Protein AF-A0AA38CR78-F1 (afdb_monomer_lite)

Secondary structure (DSSP, 8-state):
-TTS----HHHHHHHHHHHHHHHHHT--SB-TTSPTTTSBHHHHHHHHHHTT-GGGGS-HHHHHHS-HHHHHHHHHHHHHHHS----

InterPro domains:
  IPR001245 Serine-threonine/tyrosine-protein kinase, catalytic domain [PF07714] (4-68)
  IPR011009 Protein kinase-like domain superfamily [SSF56112] (3-85)
  IPR052059 Cysteine-rich Ser/Thr receptor-like kinase [PTHR47973] (1-86)

Radius of gyration: 13.34 Å; chains: 1; bounding box: 34×28×37 Å

Organism: Taxus chinensis (NCBI:txid29808)

Structure (mmCIF, N/CA/C/O backbone):
data_AF-A0AA38CR78-F1
#
_entry.id   AF-A0AA38CR78-F1
#
loop_
_atom_site.group_PDB
_atom_site.id
_atom_site.type_symbol
_atom_site.label_atom_id
_atom_site.label_alt_id
_atom_site.label_comp_id
_atom_site.label_asym_id
_atom_site.label_entity_id
_atom_site.label_seq_id
_atom_site.pdbx_PDB_ins_code
_atom_site.Cartn_x
_atom_site.Cartn_y
_atom_site.Cartn_z
_atom_site.occupancy
_atom_site.B_iso_or_equiv
_atom_site.auth_seq_id
_atom_site.auth_comp_id
_atom_site.auth_asym_id
_atom_site.auth_atom_id
_atom_site.pdbx_PDB_model_num
ATOM 1 N N . TYR A 1 1 ? 14.650 -6.521 -7.678 1.00 53.03 1 TYR A N 1
ATOM 2 C CA . TYR A 1 1 ? 15.234 -5.243 -8.137 1.00 53.03 1 TYR A CA 1
ATOM 3 C C . TYR A 1 1 ? 16.748 -5.125 -7.883 1.00 53.03 1 TYR A C 1
ATOM 5 O O . TYR A 1 1 ? 17.426 -4.510 -8.688 1.00 53.03 1 TYR A O 1
ATOM 13 N N . ALA A 1 2 ? 17.337 -5.791 -6.878 1.00 50.66 2 ALA A N 1
ATOM 14 C CA . ALA A 1 2 ? 18.763 -5.621 -6.540 1.00 50.66 2 ALA A CA 1
ATOM 15 C C . ALA A 1 2 ? 19.811 -6.336 -7.437 1.00 50.66 2 ALA A C 1
ATOM 17 O O . ALA A 1 2 ? 20.999 -6.187 -7.190 1.00 50.66 2 ALA A O 1
ATOM 18 N N . MET A 1 3 ? 19.422 -7.104 -8.467 1.00 57.03 3 MET A N 1
ATOM 19 C CA . MET A 1 3 ? 20.373 -7.951 -9.229 1.00 57.03 3 MET A CA 1
ATOM 20 C C . MET A 1 3 ? 20.483 -7.633 -10.734 1.00 57.03 3 MET A C 1
ATOM 22 O O . MET A 1 3 ? 21.295 -8.247 -11.416 1.00 57.03 3 MET A O 1
ATOM 26 N N . ARG A 1 4 ? 19.689 -6.700 -11.288 1.00 50.19 4 ARG A N 1
ATOM 27 C CA . ARG A 1 4 ? 19.697 -6.375 -12.739 1.00 50.19 4 ARG A CA 1
ATOM 28 C C . ARG A 1 4 ? 19.442 -4.891 -13.047 1.00 50.19 4 ARG A C 1
ATOM 30 O O . ARG A 1 4 ? 18.773 -4.586 -14.024 1.00 50.19 4 ARG A O 1
ATOM 37 N N . GLY A 1 5 ? 19.925 -4.002 -12.174 1.00 55.81 5 GLY A N 1
ATOM 38 C CA . GLY A 1 5 ? 19.666 -2.555 -12.133 1.00 55.81 5 GLY A CA 1
ATOM 39 C C . GLY A 1 5 ? 19.229 -1.895 -13.445 1.00 55.81 5 GLY A C 1
ATOM 40 O O . GLY A 1 5 ? 20.055 -1.413 -14.211 1.00 55.81 5 GLY A O 1
ATOM 41 N N . GLN A 1 6 ? 17.917 -1.810 -13.655 1.00 55.78 6 GLN A N 1
ATOM 42 C CA . GLN A 1 6 ? 17.318 -0.811 -14.530 1.00 55.78 6 GLN A CA 1
ATOM 43 C C . GLN A 1 6 ? 16.869 0.337 -13.635 1.00 55.78 6 GLN A C 1
ATOM 45 O O . GLN A 1 6 ? 15.730 0.359 -13.170 1.00 55.78 6 GLN A O 1
ATOM 50 N N . LEU A 1 7 ? 17.801 1.255 -13.366 1.00 68.62 7 LEU A N 1
ATOM 51 C CA . LEU A 1 7 ? 17.494 2.555 -12.776 1.00 68.62 7 LEU A CA 1
ATOM 52 C C . LEU A 1 7 ? 16.459 3.232 -13.672 1.00 68.62 7 LEU A C 1
ATOM 54 O O . LEU A 1 7 ? 16.764 3.665 -14.781 1.00 68.62 7 LEU A O 1
ATOM 58 N N . SER A 1 8 ? 15.211 3.236 -13.228 1.00 81.44 8 SER A N 1
ATOM 59 C CA . SER A 1 8 ? 14.111 3.814 -13.978 1.00 81.44 8 SER A CA 1
ATOM 60 C C . SER A 1 8 ? 13.078 4.348 -13.010 1.00 81.44 8 SER A C 1
ATOM 62 O O . SER A 1 8 ? 12.813 3.742 -11.972 1.00 81.44 8 SER A O 1
ATOM 64 N N . THR A 1 9 ? 12.425 5.435 -13.408 1.00 84.81 9 THR A N 1
ATOM 65 C CA . THR A 1 9 ? 11.288 5.990 -12.673 1.00 84.81 9 THR A CA 1
ATOM 66 C C . THR A 1 9 ? 10.228 4.920 -12.400 1.00 84.81 9 THR A C 1
ATOM 68 O O . THR A 1 9 ? 9.634 4.902 -11.330 1.00 84.81 9 THR A O 1
ATOM 71 N N . LYS A 1 10 ? 10.033 3.967 -13.323 1.00 85.38 10 LYS A N 1
ATOM 72 C CA . LYS A 1 10 ? 9.086 2.858 -13.157 1.00 85.38 10 LYS A CA 1
ATOM 73 C C . LYS A 1 10 ? 9.455 1.932 -12.002 1.00 85.38 10 LYS A C 1
ATOM 75 O O . LYS A 1 10 ? 8.584 1.512 -11.247 1.00 85.38 10 LYS A O 1
ATOM 80 N N . ALA A 1 11 ? 10.733 1.611 -11.851 1.00 84.38 11 ALA A N 1
ATOM 81 C CA . ALA A 1 11 ? 11.159 0.743 -10.770 1.00 84.38 11 ALA A CA 1
ATOM 82 C C . ALA A 1 11 ? 11.160 1.447 -9.402 1.00 84.38 11 ALA A C 1
ATOM 84 O O . ALA A 1 11 ? 10.886 0.799 -8.388 1.00 84.38 11 ALA A O 1
ATOM 85 N N . ASP A 1 12 ? 11.375 2.764 -9.375 1.00 89.00 12 ASP A N 1
ATOM 86 C CA . ASP A 1 12 ? 11.191 3.576 -8.168 1.00 89.00 12 ASP A CA 1
ATOM 87 C C . ASP A 1 12 ? 9.708 3.642 -7.767 1.00 89.00 12 ASP A C 1
ATOM 89 O O . ASP A 1 12 ? 9.379 3.411 -6.605 1.00 89.00 12 ASP A O 1
ATOM 93 N N . VAL A 1 13 ? 8.798 3.848 -8.730 1.00 92.12 13 VAL A N 1
ATOM 94 C CA . VAL A 1 13 ? 7.338 3.806 -8.507 1.00 92.12 13 VAL A CA 1
ATOM 95 C C . VAL A 1 13 ? 6.898 2.437 -7.989 1.00 92.12 13 VAL A C 1
ATOM 97 O O . VAL A 1 13 ? 6.156 2.363 -7.011 1.00 92.12 13 VAL A O 1
ATOM 100 N N . TYR A 1 14 ? 7.396 1.351 -8.584 1.00 90.62 14 TYR A N 1
ATOM 101 C CA . TYR A 1 14 ? 7.110 -0.005 -8.116 1.00 90.62 14 TYR A CA 1
ATOM 102 C C . TYR A 1 14 ? 7.568 -0.210 -6.666 1.00 90.62 14 TYR A C 1
ATOM 104 O O . TYR A 1 14 ? 6.813 -0.708 -5.831 1.00 90.62 14 TYR A O 1
ATOM 112 N N . SER A 1 15 ? 8.797 0.206 -6.348 1.00 90.19 15 SER A N 1
ATOM 113 C CA . SER A 1 15 ? 9.364 0.065 -5.002 1.00 90.19 15 SER A CA 1
ATOM 114 C C . SER A 1 15 ? 8.609 0.914 -3.974 1.00 90.19 15 SER A C 1
ATOM 116 O O . SER A 1 15 ? 8.368 0.453 -2.861 1.00 90.19 15 SER A O 1
ATOM 118 N N . PHE A 1 16 ? 8.165 2.115 -4.358 1.00 93.25 16 PHE A N 1
ATOM 119 C CA . PHE A 1 16 ? 7.275 2.943 -3.546 1.00 93.25 16 PHE A CA 1
ATOM 120 C C . PHE A 1 16 ? 5.935 2.247 -3.275 1.00 93.25 16 PHE A C 1
ATOM 122 O O . PHE A 1 16 ? 5.475 2.238 -2.136 1.00 93.25 16 PHE A O 1
ATOM 129 N N . GLY A 1 17 ? 5.332 1.622 -4.290 1.00 94.12 17 GLY A N 1
ATOM 130 C CA . GLY A 1 17 ? 4.088 0.865 -4.136 1.00 94.12 17 GLY A CA 1
ATOM 131 C C . GLY A 1 17 ? 4.218 -0.290 -3.145 1.00 94.12 17 GLY A C 1
ATOM 132 O O . GLY A 1 17 ? 3.367 -0.449 -2.271 1.00 94.12 17 GLY A O 1
ATOM 133 N N . VAL A 1 18 ? 5.315 -1.051 -3.230 1.00 92.44 18 VAL A N 1
ATOM 134 C CA . VAL A 1 18 ? 5.635 -2.110 -2.260 1.00 92.44 18 VAL A CA 1
ATOM 135 C C . VAL A 1 18 ? 5.751 -1.536 -0.848 1.00 92.44 18 VAL A C 1
ATOM 137 O O . VAL A 1 18 ? 5.064 -2.017 0.049 1.00 92.44 18 VAL A O 1
ATOM 140 N N . LEU A 1 19 ? 6.559 -0.488 -0.669 1.00 93.75 19 LEU A N 1
ATOM 141 C CA . LEU A 1 19 ? 6.793 0.134 0.635 1.00 93.75 19 LEU A CA 1
ATOM 142 C C . LEU A 1 19 ? 5.498 0.675 1.255 1.00 93.75 19 LEU A C 1
ATOM 144 O O . LEU A 1 19 ? 5.255 0.507 2.448 1.00 93.75 19 LEU A O 1
ATOM 148 N N . LEU A 1 20 ? 4.643 1.304 0.449 1.00 94.88 20 LEU A N 1
ATOM 149 C CA . LEU A 1 20 ? 3.359 1.823 0.908 1.00 94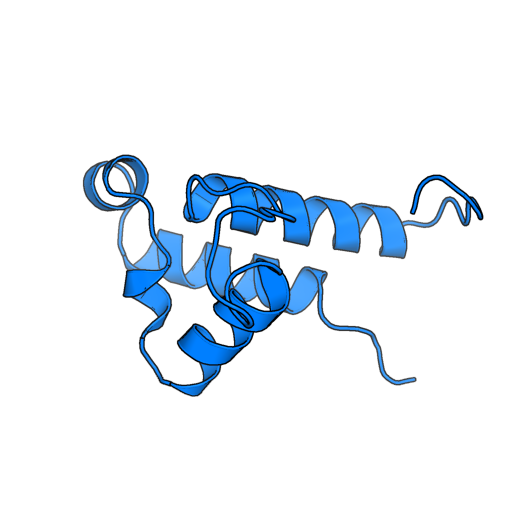.88 20 LEU A CA 1
ATOM 150 C C . LEU A 1 20 ? 2.456 0.695 1.426 1.00 94.88 20 LEU A C 1
ATOM 152 O O . LEU A 1 20 ? 1.854 0.832 2.489 1.00 94.88 20 LEU A O 1
ATOM 156 N N . LEU A 1 21 ? 2.387 -0.432 0.713 1.00 93.88 21 LEU A N 1
ATOM 157 C CA . LEU A 1 21 ? 1.611 -1.598 1.145 1.00 93.88 21 LEU A CA 1
ATOM 158 C C . LEU A 1 21 ? 2.217 -2.271 2.391 1.00 93.88 21 LEU A C 1
ATOM 160 O O . LEU A 1 21 ? 1.466 -2.748 3.242 1.00 93.88 21 LEU A O 1
ATOM 164 N N . GLU A 1 22 ? 3.544 -2.279 2.543 1.00 93.81 22 GLU A N 1
ATOM 165 C CA . GLU A 1 22 ? 4.215 -2.754 3.765 1.00 93.81 22 GLU A CA 1
ATOM 166 C C . GLU A 1 22 ? 3.844 -1.888 4.978 1.00 93.81 22 GLU A C 1
ATOM 168 O O . GLU A 1 22 ? 3.472 -2.424 6.020 1.00 93.81 22 GLU A O 1
ATOM 173 N N . ILE A 1 23 ? 3.859 -0.557 4.833 1.00 93.56 23 ILE A N 1
ATOM 174 C CA . ILE A 1 23 ? 3.475 0.382 5.901 1.00 93.56 23 ILE A CA 1
ATOM 175 C C . ILE A 1 23 ? 2.013 0.184 6.304 1.00 93.56 23 ILE A C 1
ATOM 177 O O . ILE A 1 23 ? 1.704 0.103 7.489 1.00 93.56 23 ILE A O 1
ATOM 181 N N . LEU A 1 24 ? 1.109 0.099 5.325 1.00 93.75 24 LEU A N 1
ATOM 182 C CA . LEU A 1 24 ? -0.325 -0.030 5.588 1.00 93.75 24 LEU A CA 1
ATOM 183 C C . LEU A 1 24 ? -0.676 -1.359 6.260 1.00 93.75 24 LEU A C 1
ATOM 185 O O . LEU A 1 24 ? -1.593 -1.397 7.075 1.00 93.75 24 LEU A O 1
ATOM 189 N N . SER A 1 25 ? 0.039 -2.431 5.916 1.00 92.12 25 SER A N 1
ATOM 190 C CA . SER A 1 25 ? -0.223 -3.774 6.441 1.00 92.12 25 SER A CA 1
ATOM 191 C C . SER A 1 25 ? 0.572 -4.142 7.686 1.00 92.12 25 SER A C 1
ATOM 193 O O . SER A 1 25 ? 0.260 -5.152 8.313 1.00 92.12 25 SER A O 1
ATOM 195 N N . GLY A 1 26 ? 1.617 -3.379 8.022 1.00 90.56 26 GLY A N 1
ATOM 196 C CA . GLY A 1 26 ? 2.554 -3.727 9.092 1.00 90.56 26 GLY A CA 1
ATOM 197 C C . GLY A 1 26 ? 3.352 -5.009 8.813 1.00 90.56 26 GLY A C 1
ATOM 198 O O . GLY A 1 26 ? 3.969 -5.568 9.720 1.00 90.56 26 GLY A O 1
ATOM 199 N N . ARG A 1 27 ? 3.338 -5.509 7.570 1.00 87.56 27 ARG A N 1
ATOM 200 C CA . ARG A 1 27 ? 3.943 -6.786 7.172 1.00 87.56 27 ARG A CA 1
ATOM 201 C C . ARG A 1 27 ? 5.097 -6.566 6.204 1.00 87.56 27 ARG A C 1
ATOM 203 O O . ARG A 1 27 ? 5.063 -5.668 5.371 1.00 87.56 27 ARG A O 1
ATOM 210 N N . LYS A 1 28 ? 6.103 -7.440 6.281 1.00 85.12 28 LYS A N 1
ATOM 211 C CA . LYS A 1 28 ? 7.209 -7.481 5.312 1.00 85.12 28 LYS A CA 1
ATOM 212 C C . LYS A 1 28 ? 6.724 -8.024 3.968 1.00 85.12 28 LYS A C 1
ATOM 214 O O . LYS A 1 28 ? 5.871 -8.910 3.930 1.00 85.12 28 LYS A O 1
ATOM 219 N N . ASN A 1 29 ? 7.322 -7.554 2.873 1.00 79.50 29 ASN A N 1
ATOM 220 C CA . ASN A 1 29 ? 6.983 -7.966 1.510 1.00 79.50 29 ASN A CA 1
ATOM 221 C C . ASN A 1 29 ? 7.077 -9.485 1.297 1.00 79.50 29 ASN A C 1
ATOM 223 O O . ASN A 1 29 ? 6.251 -10.066 0.591 1.00 79.50 29 ASN A O 1
ATOM 227 N N . THR A 1 30 ? 8.084 -10.111 1.909 1.00 79.38 30 THR A N 1
ATOM 228 C CA . THR A 1 30 ? 8.253 -11.563 1.936 1.00 79.38 30 THR A CA 1
ATOM 229 C C . THR A 1 30 ? 8.365 -12.039 3.377 1.00 79.38 30 THR A C 1
ATOM 231 O O . THR A 1 30 ? 9.262 -11.604 4.102 1.00 79.38 30 THR A O 1
ATOM 234 N N . ASP A 1 31 ? 7.483 -12.948 3.781 1.00 76.06 31 ASP A N 1
ATOM 235 C CA . ASP A 1 31 ? 7.538 -13.595 5.091 1.00 76.06 31 ASP A CA 1
ATOM 236 C C . ASP A 1 31 ? 7.333 -15.105 4.948 1.00 76.06 31 ASP A C 1
ATOM 238 O O . ASP A 1 31 ? 6.229 -15.587 4.693 1.00 76.06 31 ASP A O 1
ATOM 242 N N . ILE A 1 32 ? 8.423 -15.857 5.105 1.00 71.19 32 ILE A N 1
ATOM 243 C CA . ILE A 1 32 ? 8.447 -17.318 4.956 1.00 71.19 32 ILE A CA 1
ATOM 244 C C . ILE A 1 32 ? 7.725 -18.053 6.090 1.00 71.19 32 ILE A C 1
ATOM 246 O O . ILE A 1 32 ? 7.450 -19.243 5.958 1.00 71.19 32 ILE A O 1
ATOM 250 N N . HIS A 1 33 ? 7.413 -17.369 7.195 1.00 73.00 33 HIS A N 1
ATOM 251 C CA . HIS A 1 33 ? 6.703 -17.958 8.328 1.00 73.00 33 HIS A CA 1
ATOM 252 C C . HIS A 1 33 ? 5.182 -17.987 8.124 1.00 73.00 33 HIS A C 1
ATOM 254 O O . HIS A 1 33 ? 4.468 -18.596 8.920 1.00 73.00 33 HIS A O 1
ATOM 260 N N . LEU A 1 34 ? 4.677 -17.357 7.058 1.00 72.06 34 LEU A N 1
ATOM 261 C CA . LEU A 1 34 ? 3.255 -17.323 6.728 1.00 72.06 34 LEU A CA 1
ATOM 262 C C . LEU A 1 34 ? 2.836 -18.479 5.813 1.00 72.06 34 LEU A C 1
ATOM 264 O O . LEU A 1 34 ? 3.653 -19.114 5.142 1.00 72.06 34 LEU A O 1
ATOM 268 N N . SER A 1 35 ? 1.527 -18.742 5.778 1.00 69.06 35 SER A N 1
ATOM 269 C CA . SER A 1 35 ? 0.930 -19.766 4.919 1.00 69.06 35 SER A CA 1
ATOM 270 C C . SER A 1 35 ? 1.189 -19.489 3.435 1.00 69.06 35 SER A C 1
ATOM 272 O O . SER A 1 35 ? 1.320 -18.340 3.001 1.00 69.06 35 SER A O 1
ATOM 274 N N . GLN A 1 36 ? 1.251 -20.554 2.634 1.00 61.09 36 GLN A N 1
ATOM 275 C CA . GLN A 1 36 ? 1.416 -20.465 1.183 1.00 61.09 36 GLN A CA 1
ATOM 276 C C . GLN A 1 36 ? 0.287 -19.590 0.591 1.00 61.09 36 GLN A C 1
ATOM 278 O O . GLN A 1 36 ? -0.894 -19.873 0.787 1.00 61.09 36 GLN A O 1
ATOM 283 N N . GLY A 1 37 ? 0.648 -18.475 -0.057 1.00 61.16 37 GLY A N 1
ATOM 284 C CA . GLY A 1 37 ? -0.287 -17.440 -0.541 1.00 61.16 37 GLY A CA 1
ATOM 285 C C . GLY A 1 37 ? -0.444 -16.202 0.362 1.00 61.16 37 GLY A C 1
ATOM 286 O O . GLY A 1 37 ? -1.087 -15.235 -0.042 1.00 61.16 37 GLY A O 1
ATOM 287 N N . MET A 1 38 ? 0.144 -16.205 1.563 1.00 62.84 38 MET A N 1
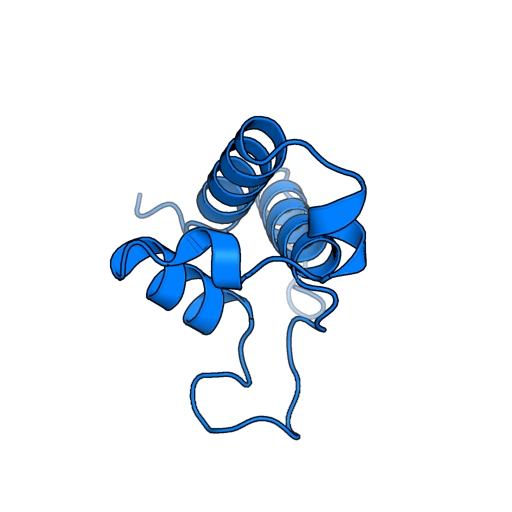ATOM 288 C CA . MET A 1 38 ? 0.381 -15.011 2.392 1.00 62.84 38 MET A CA 1
ATOM 289 C C . MET A 1 38 ? 1.856 -14.601 2.419 1.00 62.84 38 MET A C 1
ATOM 291 O O . MET A 1 38 ? 2.160 -13.481 2.814 1.00 62.84 38 MET A O 1
ATOM 295 N N . GLN A 1 39 ? 2.764 -15.479 1.992 1.00 74.31 39 GLN A N 1
ATOM 296 C CA . GLN A 1 39 ? 4.205 -15.215 1.995 1.00 74.31 39 GLN A CA 1
ATOM 297 C C . GLN A 1 39 ? 4.600 -14.041 1.097 1.00 74.31 39 GLN A C 1
ATOM 299 O O . GLN A 1 39 ? 5.569 -13.360 1.407 1.00 74.31 39 GLN A O 1
ATOM 304 N N . ASN A 1 40 ? 3.852 -13.797 0.015 1.00 84.19 40 ASN A N 1
ATOM 305 C CA . ASN A 1 40 ? 4.023 -12.641 -0.856 1.00 84.19 40 ASN A CA 1
ATOM 306 C C . ASN A 1 40 ? 2.948 -11.595 -0.539 1.00 84.19 40 ASN A C 1
ATOM 308 O O . ASN A 1 40 ? 1.756 -11.821 -0.768 1.00 84.19 40 ASN A O 1
ATOM 312 N N . LEU A 1 41 ? 3.380 -10.440 -0.033 1.00 88.00 41 LEU A N 1
ATOM 313 C CA . LEU A 1 41 ? 2.492 -9.340 0.333 1.00 88.00 41 LEU A CA 1
ATOM 314 C C . LEU A 1 41 ? 1.615 -8.879 -0.837 1.00 88.00 41 LEU A C 1
ATOM 316 O O . LEU A 1 41 ? 0.437 -8.604 -0.635 1.00 88.00 41 LEU A O 1
ATOM 320 N N . LEU A 1 42 ? 2.168 -8.810 -2.051 1.00 88.56 42 LEU A N 1
ATOM 321 C CA . LEU A 1 42 ? 1.454 -8.289 -3.219 1.00 88.56 42 LEU A CA 1
ATOM 322 C C . LEU A 1 42 ? 0.350 -9.237 -3.678 1.00 88.56 42 LEU A C 1
ATOM 324 O O . LEU A 1 42 ? -0.748 -8.789 -4.001 1.00 88.56 42 LEU A O 1
ATOM 328 N N . GLU A 1 43 ? 0.622 -10.541 -3.674 1.00 87.31 43 GLU A N 1
ATOM 329 C CA . GLU A 1 43 ? -0.374 -11.558 -4.015 1.00 87.31 43 GLU A CA 1
ATOM 330 C C . GLU A 1 43 ? -1.536 -11.536 -3.015 1.00 87.31 43 GLU A C 1
ATOM 332 O O . GLU A 1 43 ? -2.706 -11.496 -3.399 1.00 87.31 43 GLU A O 1
ATOM 337 N N . TRP A 1 44 ? -1.217 -11.483 -1.720 1.00 89.12 44 TRP A N 1
ATOM 338 C CA . TRP A 1 44 ? -2.219 -11.363 -0.666 1.00 89.12 44 TRP A CA 1
ATOM 339 C C . TRP A 1 44 ? -3.020 -10.056 -0.769 1.00 89.12 44 TRP A C 1
ATOM 341 O O . TRP A 1 44 ? -4.249 -10.080 -0.668 1.00 89.12 44 TRP A O 1
ATOM 351 N N . ALA A 1 45 ? -2.351 -8.932 -1.035 1.00 90.75 45 ALA A N 1
ATOM 352 C CA . ALA A 1 45 ? -2.990 -7.630 -1.180 1.00 90.75 45 ALA A CA 1
ATOM 353 C C . ALA A 1 45 ? -3.972 -7.599 -2.362 1.00 90.75 45 ALA A C 1
ATOM 355 O O . ALA A 1 45 ? -5.106 -7.134 -2.216 1.00 90.75 45 ALA A O 1
ATOM 356 N N . TRP A 1 46 ? -3.582 -8.160 -3.511 1.00 89.50 46 TRP A N 1
ATOM 357 C CA . TRP A 1 46 ? -4.461 -8.293 -4.674 1.00 89.50 46 TRP A CA 1
ATOM 358 C C . TRP A 1 46 ? -5.672 -9.185 -4.401 1.00 89.50 46 TRP A C 1
ATOM 360 O O . TRP A 1 46 ? -6.778 -8.861 -4.836 1.00 89.50 46 TRP A O 1
ATOM 370 N N . ARG A 1 47 ? -5.499 -10.283 -3.655 1.00 89.75 47 ARG A N 1
ATOM 371 C CA . ARG A 1 47 ? -6.610 -11.168 -3.271 1.00 89.75 47 ARG A CA 1
ATOM 372 C C . ARG A 1 47 ? -7.637 -10.454 -2.397 1.00 89.75 47 ARG A C 1
ATOM 374 O O . ARG A 1 47 ? -8.830 -10.575 -2.660 1.00 89.75 47 ARG A O 1
ATOM 381 N N . LEU A 1 48 ? -7.191 -9.692 -1.397 1.00 90.75 48 LEU A N 1
ATOM 382 C CA . LEU A 1 48 ? -8.090 -8.881 -0.569 1.00 90.75 48 LEU A CA 1
ATOM 383 C C . LEU A 1 48 ? -8.805 -7.809 -1.391 1.00 90.75 48 LEU A C 1
ATOM 385 O O . LEU A 1 48 ? -10.002 -7.589 -1.207 1.00 90.75 48 LEU A O 1
ATOM 389 N N . TYR A 1 49 ? -8.094 -7.184 -2.332 1.00 89.06 49 TYR A N 1
ATOM 390 C CA . TYR A 1 49 ? -8.681 -6.203 -3.237 1.00 89.06 49 TYR A CA 1
ATOM 391 C C . TYR A 1 49 ? -9.782 -6.792 -4.118 1.00 89.06 49 TYR A C 1
ATOM 393 O O . TYR A 1 49 ? -10.885 -6.250 -4.164 1.00 89.06 49 TYR A O 1
ATOM 401 N N . MET A 1 50 ? -9.520 -7.935 -4.749 1.00 87.31 50 MET A N 1
ATOM 402 C CA . MET A 1 50 ? -10.498 -8.647 -5.576 1.00 87.31 50 MET A CA 1
ATOM 403 C C . MET A 1 50 ? -11.674 -9.200 -4.763 1.00 87.31 50 MET A C 1
ATOM 405 O O . MET A 1 50 ? -12.793 -9.255 -5.264 1.00 87.31 50 MET A O 1
ATOM 409 N N . GLY A 1 51 ? -11.441 -9.579 -3.505 1.00 88.94 51 GLY A N 1
ATOM 410 C CA . GLY A 1 51 ? -12.474 -10.067 -2.589 1.00 88.94 51 GLY A CA 1
ATOM 411 C C . GLY A 1 51 ? -13.305 -8.975 -1.907 1.00 88.94 51 GLY A C 1
ATOM 412 O O . GLY A 1 51 ? -14.183 -9.307 -1.117 1.00 88.94 51 GLY A O 1
ATOM 413 N N . GLY A 1 52 ? -13.031 -7.687 -2.155 1.00 88.06 52 GLY A N 1
ATOM 414 C CA . GLY A 1 52 ? -13.724 -6.570 -1.499 1.00 88.06 52 GLY A CA 1
ATOM 415 C C . GLY A 1 52 ? -13.364 -6.367 -0.020 1.00 88.06 52 GLY A C 1
ATOM 416 O O . GLY A 1 52 ? -13.955 -5.519 0.643 1.00 88.06 52 GLY A O 1
ATOM 417 N N . ALA A 1 53 ? -12.368 -7.092 0.490 1.00 89.06 53 ALA A N 1
ATOM 418 C CA . ALA A 1 53 ? -11.927 -7.096 1.886 1.00 89.06 53 ALA A CA 1
ATOM 419 C C . ALA A 1 53 ? -10.663 -6.238 2.095 1.00 89.06 53 ALA A C 1
ATOM 421 O O . ALA A 1 53 ? -9.767 -6.570 2.866 1.00 89.06 53 ALA A O 1
ATOM 422 N N . VAL A 1 54 ? -10.557 -5.118 1.375 1.00 88.62 54 VAL A N 1
ATOM 423 C CA . VAL A 1 54 ? -9.353 -4.266 1.351 1.00 88.62 54 VAL A CA 1
ATOM 424 C C . VAL A 1 54 ? -8.970 -3.737 2.735 1.00 88.62 54 VAL A C 1
ATOM 426 O O . VAL A 1 54 ? -7.789 -3.600 3.035 1.00 88.62 54 VAL A O 1
ATOM 429 N N . LEU A 1 55 ? -9.951 -3.447 3.590 1.00 89.56 55 LEU A N 1
ATOM 430 C CA . LEU A 1 55 ? -9.704 -2.910 4.931 1.00 89.56 55 LEU A CA 1
ATOM 431 C C . LEU A 1 55 ? -9.090 -3.938 5.889 1.00 89.56 55 LEU A C 1
ATOM 433 O O . LEU A 1 55 ? -8.442 -3.536 6.858 1.00 89.56 55 LEU A O 1
ATOM 437 N N . ASP A 1 56 ? -9.226 -5.235 5.605 1.00 89.75 56 ASP A N 1
ATOM 438 C CA . ASP A 1 56 ? -8.587 -6.308 6.380 1.00 89.75 56 ASP A CA 1
ATOM 439 C C . ASP A 1 56 ? -7.070 -6.326 6.172 1.00 89.75 56 ASP A C 1
ATOM 441 O O . ASP A 1 56 ? -6.338 -6.936 6.948 1.00 89.75 56 ASP A O 1
ATOM 445 N N . MET A 1 57 ? -6.589 -5.608 5.152 1.00 89.56 57 MET A N 1
ATOM 446 C CA . MET A 1 57 ? -5.169 -5.401 4.911 1.00 89.56 57 MET A CA 1
ATOM 447 C C . MET A 1 57 ? -4.512 -4.539 5.986 1.00 89.56 57 MET A C 1
ATOM 449 O O . MET A 1 57 ? -3.312 -4.665 6.191 1.00 89.56 57 MET A O 1
ATOM 453 N N . LEU A 1 58 ? -5.274 -3.642 6.616 1.00 93.25 58 LEU A N 1
ATOM 454 C CA . LEU A 1 58 ? -4.725 -2.599 7.471 1.00 93.25 58 LEU A CA 1
ATOM 455 C C . LEU A 1 58 ? -4.252 -3.148 8.813 1.00 93.25 58 LEU A C 1
ATOM 457 O O . LEU A 1 58 ? -5.005 -3.831 9.515 1.00 93.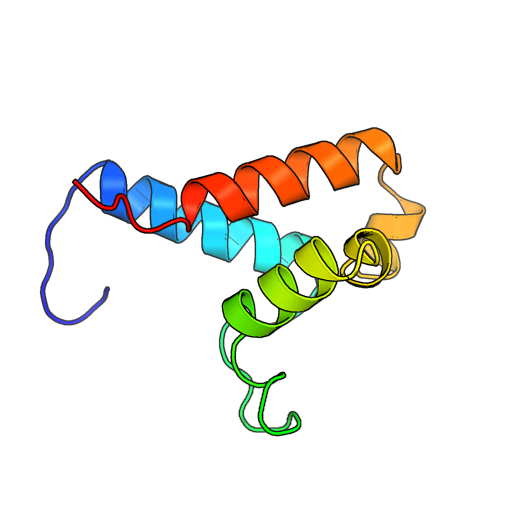25 58 LEU A O 1
ATOM 461 N N . ASP A 1 59 ? -3.038 -2.755 9.187 1.00 93.62 59 ASP A N 1
ATOM 462 C CA . ASP A 1 59 ? -2.535 -2.901 10.545 1.00 93.62 59 ASP A CA 1
ATOM 463 C C . ASP A 1 59 ? -3.432 -2.147 11.544 1.00 93.62 59 ASP A C 1
ATOM 465 O O . ASP A 1 59 ? -4.027 -1.110 11.223 1.00 93.62 59 ASP A O 1
ATOM 469 N N . SER A 1 60 ? -3.531 -2.661 12.773 1.00 91.44 60 SER A N 1
ATOM 470 C CA . SER A 1 60 ? -4.353 -2.067 13.832 1.00 91.44 60 SER A CA 1
ATOM 471 C C . SER A 1 60 ? -4.000 -0.608 14.107 1.00 91.44 60 SER A C 1
ATOM 473 O O . SER A 1 60 ? -4.900 0.220 14.229 1.00 91.44 60 SER A O 1
ATOM 475 N N . THR A 1 61 ? -2.713 -0.257 14.122 1.00 91.19 61 THR A N 1
ATOM 476 C CA . THR A 1 61 ? -2.267 1.114 14.382 1.00 91.19 61 THR A CA 1
ATOM 477 C C . THR A 1 61 ? -2.683 2.051 13.251 1.00 91.19 61 THR A C 1
ATOM 479 O O . THR A 1 61 ? -3.113 3.177 13.502 1.00 91.19 61 THR A O 1
ATOM 482 N N . VAL A 1 62 ? -2.631 1.595 11.997 1.00 91.06 62 VAL A N 1
ATOM 483 C CA . VAL A 1 62 ? -3.100 2.382 10.843 1.00 91.06 62 VAL A CA 1
ATOM 484 C C . VAL A 1 62 ? -4.620 2.545 10.879 1.00 91.06 62 VAL A C 1
ATOM 486 O O . VAL A 1 62 ? -5.127 3.635 10.618 1.00 91.06 62 VAL A O 1
ATOM 489 N N . ARG A 1 63 ? -5.353 1.491 11.251 1.00 89.81 63 ARG A N 1
ATOM 490 C CA . ARG A 1 63 ? -6.818 1.516 11.371 1.00 89.81 63 ARG A CA 1
ATOM 491 C C . ARG A 1 63 ? -7.308 2.491 12.449 1.00 89.81 63 ARG A C 1
ATOM 493 O O . ARG A 1 63 ? -8.387 3.053 12.298 1.00 89.81 63 ARG A O 1
ATOM 500 N N . GLU A 1 64 ? -6.528 2.693 13.507 1.00 89.88 64 GLU A N 1
ATOM 501 C CA . GLU A 1 64 ? -6.846 3.625 14.596 1.00 89.88 64 GLU A CA 1
ATOM 502 C C . GLU A 1 64 ? -6.463 5.080 14.284 1.00 89.88 64 GLU A C 1
ATOM 504 O O . GLU A 1 64 ? -7.115 6.006 14.764 1.00 89.88 64 GLU A O 1
ATOM 509 N N . THR A 1 65 ? -5.416 5.297 13.482 1.00 90.50 65 THR A N 1
ATOM 510 C CA . THR A 1 65 ? -4.832 6.633 13.249 1.00 90.50 65 THR A CA 1
ATOM 511 C C . THR A 1 65 ? -5.232 7.277 11.921 1.00 90.50 65 THR A C 1
ATOM 513 O O . THR A 1 65 ? -5.114 8.494 11.773 1.00 90.50 65 THR A O 1
ATOM 516 N N . CYS A 1 66 ? -5.711 6.496 10.950 1.00 88.69 66 CYS A N 1
ATOM 517 C CA . CYS A 1 66 ? -6.041 6.957 9.603 1.00 88.69 66 CYS A CA 1
ATOM 518 C C . CYS A 1 66 ? -7.537 6.799 9.307 1.00 88.69 66 CYS A C 1
ATOM 520 O O . CYS A 1 66 ? -8.166 5.819 9.708 1.00 88.69 66 CYS A O 1
ATOM 522 N N . SER A 1 67 ? -8.125 7.740 8.558 1.00 93.38 67 SER A N 1
ATOM 523 C CA . SER A 1 67 ? -9.506 7.566 8.105 1.00 93.38 67 SER A CA 1
ATOM 524 C 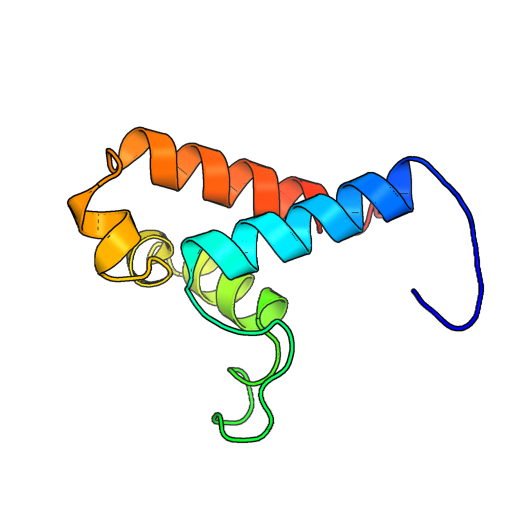C . SER A 1 67 ? -9.597 6.419 7.094 1.00 93.38 67 SER A C 1
ATOM 526 O O . SER A 1 67 ? -8.706 6.228 6.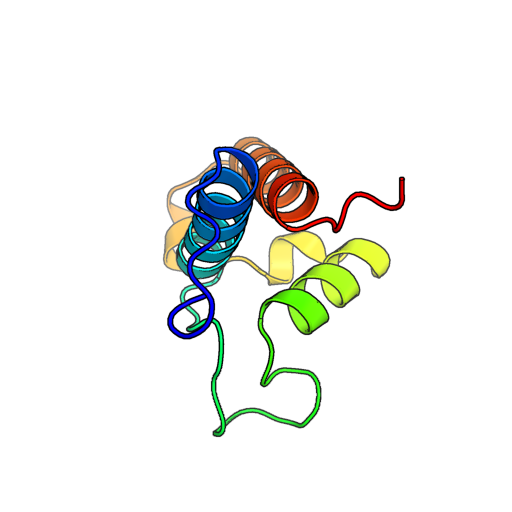262 1.00 93.38 67 SER A O 1
ATOM 528 N N . GLN A 1 68 ? -10.701 5.666 7.121 1.00 90.12 68 GLN A N 1
ATOM 529 C CA . GLN A 1 68 ? -10.896 4.549 6.187 1.00 90.12 68 GLN A CA 1
ATOM 530 C C . GLN A 1 68 ? -10.798 4.994 4.723 1.00 90.12 68 GLN A C 1
ATOM 532 O O . GLN A 1 68 ? -10.253 4.274 3.892 1.00 90.12 68 GLN A O 1
ATOM 537 N N . GLU A 1 69 ? -11.280 6.194 4.399 1.00 92.06 69 GLU A N 1
ATOM 538 C CA . GLU A 1 69 ? -11.201 6.734 3.043 1.00 92.06 69 GLU A CA 1
ATOM 539 C C . GLU A 1 69 ? -9.754 7.015 2.613 1.00 92.06 69 GLU A C 1
ATOM 541 O O . GLU A 1 69 ? -9.362 6.663 1.498 1.00 92.06 69 GLU A O 1
ATOM 546 N N . GLN A 1 70 ? -8.944 7.617 3.491 1.00 92.44 70 GLN A N 1
ATOM 547 C CA . GLN A 1 70 ? -7.523 7.847 3.225 1.00 92.44 70 GLN A CA 1
ATOM 548 C C . GLN A 1 70 ? -6.789 6.520 3.040 1.00 92.44 70 GLN A C 1
ATOM 550 O O . GLN A 1 70 ? -6.068 6.355 2.057 1.00 92.44 70 GLN A O 1
ATOM 555 N N . ALA A 1 71 ? -7.043 5.552 3.919 1.00 92.31 71 ALA A N 1
ATOM 556 C CA . ALA A 1 71 ? -6.455 4.225 3.832 1.00 92.31 71 ALA A CA 1
ATOM 557 C C . ALA A 1 71 ? -6.822 3.521 2.512 1.00 92.31 71 ALA A C 1
ATOM 559 O O . ALA A 1 71 ? -5.940 3.029 1.811 1.00 92.31 71 ALA A O 1
ATOM 560 N N . LEU A 1 72 ? -8.096 3.551 2.104 1.00 92.69 72 LEU A N 1
ATOM 561 C CA . LEU A 1 72 ? -8.552 2.985 0.827 1.00 92.69 72 LEU A CA 1
ATOM 562 C C . LEU A 1 72 ? -7.882 3.642 -0.385 1.00 92.69 72 LEU A C 1
ATOM 564 O O . LEU A 1 72 ? -7.506 2.948 -1.334 1.00 92.69 72 LEU A O 1
ATOM 568 N N . ARG A 1 73 ? -7.716 4.971 -0.368 1.00 93.88 73 ARG A N 1
ATOM 569 C CA . ARG A 1 73 ? -6.994 5.689 -1.428 1.00 93.88 73 ARG A CA 1
ATOM 570 C C . ARG A 1 73 ? -5.528 5.266 -1.476 1.00 93.88 73 ARG A C 1
ATOM 572 O O . ARG A 1 73 ? -5.039 4.962 -2.560 1.00 93.88 73 ARG A O 1
ATOM 579 N N . CYS A 1 74 ? -4.853 5.189 -0.330 1.00 94.75 74 CYS A N 1
ATOM 580 C CA . CYS A 1 74 ? -3.459 4.755 -0.256 1.00 94.75 74 CYS A CA 1
ATOM 581 C C . CYS A 1 74 ? -3.279 3.316 -0.755 1.00 94.75 74 CYS A C 1
ATOM 583 O O . CYS A 1 74 ? -2.362 3.064 -1.532 1.00 94.75 74 CYS A O 1
ATOM 585 N N . ILE A 1 75 ? -4.181 2.392 -0.401 1.00 93.75 75 ILE A N 1
ATOM 586 C CA . ILE A 1 75 ? -4.129 1.011 -0.907 1.00 93.75 75 ILE A CA 1
ATOM 587 C C . ILE A 1 75 ? -4.300 0.983 -2.428 1.00 93.75 75 ILE A C 1
ATOM 589 O O . ILE A 1 75 ? -3.526 0.321 -3.116 1.00 93.75 75 ILE A O 1
ATOM 593 N N . ARG A 1 76 ? -5.269 1.729 -2.979 1.00 92.88 76 ARG A N 1
ATOM 594 C CA . ARG A 1 76 ? -5.446 1.833 -4.438 1.00 92.88 76 ARG A CA 1
ATOM 595 C C . ARG A 1 76 ? -4.195 2.360 -5.131 1.00 92.88 76 ARG A C 1
ATOM 597 O O . ARG A 1 76 ? -3.782 1.779 -6.127 1.00 92.88 76 ARG A O 1
ATOM 604 N N . VAL A 1 77 ? -3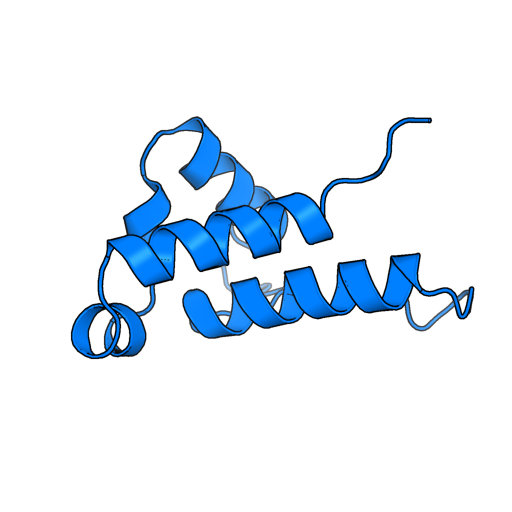.591 3.426 -4.607 1.00 94.88 77 VAL A N 1
ATOM 605 C CA . VAL A 1 77 ? -2.341 3.975 -5.152 1.00 94.88 77 VAL A CA 1
ATOM 606 C C . VAL A 1 77 ? -1.228 2.930 -5.089 1.00 94.88 77 VAL A C 1
ATOM 608 O O . VAL A 1 77 ? -0.587 2.684 -6.104 1.00 94.88 77 VAL A O 1
ATOM 611 N N . GLY A 1 78 ? -1.047 2.259 -3.948 1.00 94.12 78 GLY A N 1
ATOM 612 C CA . GLY A 1 78 ? -0.045 1.204 -3.787 1.00 94.12 78 GLY A CA 1
ATOM 613 C C . GLY A 1 78 ? -0.214 0.069 -4.798 1.00 94.12 78 GLY A C 1
ATOM 614 O O . GLY A 1 78 ? 0.757 -0.317 -5.444 1.00 94.12 78 GLY A O 1
ATOM 615 N N . LEU A 1 79 ? -1.448 -0.407 -5.000 1.00 92.88 79 LEU A N 1
ATOM 616 C CA . LEU A 1 79 ? -1.775 -1.447 -5.983 1.00 92.88 79 LEU A CA 1
ATOM 617 C C . LEU A 1 79 ? -1.517 -1.001 -7.428 1.00 92.88 79 LEU A C 1
ATOM 619 O O . LEU A 1 79 ? -0.966 -1.776 -8.206 1.00 92.88 79 LEU A O 1
ATOM 623 N N . LEU A 1 80 ? -1.863 0.241 -7.779 1.00 92.88 80 LEU A N 1
ATOM 624 C CA . LEU A 1 80 ? -1.573 0.806 -9.101 1.00 92.88 80 LEU A CA 1
ATOM 625 C C . LEU A 1 80 ? -0.063 0.932 -9.344 1.00 92.88 80 LEU A C 1
ATOM 627 O O . LEU A 1 80 ? 0.404 0.627 -10.434 1.00 92.88 80 LEU A O 1
ATOM 631 N N . CYS A 1 81 ? 0.713 1.323 -8.329 1.00 92.56 81 CYS A N 1
ATOM 632 C CA . CYS A 1 81 ? 2.169 1.423 -8.426 1.00 92.56 81 CYS A CA 1
ATOM 633 C C . CYS A 1 81 ? 2.855 0.071 -8.686 1.00 92.56 81 CYS A C 1
ATOM 635 O O . CYS A 1 81 ? 3.891 0.036 -9.346 1.00 92.56 81 CYS A O 1
ATOM 637 N N . VAL A 1 82 ? 2.303 -1.032 -8.165 1.00 90.00 82 VAL A N 1
ATOM 638 C CA . VAL A 1 82 ? 2.868 -2.385 -8.344 1.00 90.00 82 VAL A CA 1
ATOM 639 C C . VAL A 1 82 ? 2.271 -3.151 -9.523 1.00 90.00 82 VAL A C 1
ATOM 641 O O . VAL A 1 82 ? 2.699 -4.272 -9.806 1.00 90.00 82 VAL A O 1
ATOM 644 N N . GLN A 1 83 ? 1.279 -2.582 -10.208 1.00 85.06 83 GLN A N 1
ATOM 645 C CA . GLN A 1 83 ? 0.710 -3.188 -11.399 1.00 85.06 83 GLN A CA 1
ATOM 646 C C . GLN A 1 83 ? 1.782 -3.219 -12.496 1.00 85.06 83 GLN A C 1
ATOM 648 O O . GLN A 1 83 ? 2.360 -2.197 -12.862 1.00 85.06 83 GLN A O 1
ATOM 653 N N . ALA A 1 84 ? 2.083 -4.408 -13.016 1.00 67.38 84 ALA A N 1
ATOM 654 C CA . ALA A 1 84 ? 2.974 -4.523 -14.160 1.00 67.38 84 ALA A CA 1
ATOM 655 C C . ALA A 1 84 ? 2.267 -3.926 -15.385 1.00 67.38 84 ALA A C 1
ATOM 657 O O . ALA A 1 84 ? 1.245 -4.473 -15.806 1.00 67.38 84 ALA A O 1
ATOM 658 N N . ASP A 1 85 ? 2.785 -2.828 -15.958 1.00 60.62 85 ASP A N 1
ATOM 659 C CA . ASP A 1 85 ? 2.263 -2.367 -17.252 1.00 60.62 85 ASP A CA 1
ATOM 660 C C . ASP A 1 85 ? 2.392 -3.518 -18.248 1.00 60.62 85 ASP A C 1
ATOM 662 O O . ASP A 1 85 ? 3.496 -3.984 -18.546 1.00 60.62 85 ASP A O 1
ATOM 666 N N . THR A 1 86 ? 1.248 -3.988 -18.727 1.00 43.41 86 THR A N 1
ATOM 667 C CA . THR A 1 86 ? 1.145 -4.900 -19.859 1.00 43.41 86 THR A CA 1
ATOM 668 C C . THR A 1 86 ? 1.062 -4.016 -21.097 1.00 43.41 86 THR A C 1
ATOM 670 O O . THR A 1 86 ? -0.022 -3.721 -21.591 1.00 43.41 86 THR A O 1
ATOM 673 N N . THR A 1 87 ? 2.204 -3.498 -21.537 1.00 34.38 87 THR A N 1
ATOM 674 C CA . THR A 1 87 ? 2.349 -2.856 -22.851 1.00 34.38 87 THR A CA 1
ATOM 675 C C . THR A 1 87 ? 3.514 -3.488 -23.569 1.00 34.38 87 THR A C 1
ATOM 677 O O . THR A 1 87 ? 4.612 -3.473 -22.964 1.00 34.38 87 THR A O 1
#

pLDDT: mean 83.46, std 13.72, range [34.38, 94.88]

Sequence (87 aa):
YAMRGQLSTKADVYSFGVLLLEILSGRKNTDIHLSQGMQNLLEWAWRLYMGGAVLDMLDSTVRETCSQEQALRCIRVGLLCVQADTT

Foldseek 3Di:
DPPPDPPDPLVVLQVVLQVLLCQQQVDHQADPVDDDQVRGSLSVCVVCVVVVNNNVSGDPVCVVPDDPVVSVVSSVSSNVSNDDPPD